Protein 6LH6 (pdb70)

Radius of gyration: 15.31 Å; Cα contacts (8 Å, |Δi|>4): 381; chains: 2; bounding box: 36×50×40 Å

InterPro domains:
  IPR000877 Proteinase inhibitor I12, Bowman-Birk [PF00228] (56-79)
  IPR000877 Proteinase inhibitor I12, Bowman-Birk [PF00228] (82-105)
  IPR000877 Proteinase inhibitor I12, Bowman-Birk [SM00269] (56-109)
  IPR000877 Proteinase inhibitor I12, Bowman-Birk [cd00023] (56-109)
  IPR035995 Bowman-Birk type proteinase inhibitor [G3DSA:2.10.69.10] (50-115)
  IPR035995 Bowman-Birk type proteinase inhibitor [SSF57247] (48-112)

Nearest PDB structures (foldseek):
  6lh6-assembly1_A  TM=1.014E+00  e=9.982E-13  Cicer arietinum
  6lh6-assembly1_B  TM=9.926E-01  e=5.473E-11  Cicer arietinum
  1pbi-assembly1_A  TM=8.859E-01  e=2.753E-07  Pisum sativum
  1mvz-assembly1_A  TM=7.754E-01  e=1.717E-06  Medicago scutellata
  1pi2-assembly1_A  TM=8.651E-01  e=2.674E-05  Glycine max

Foldseek 3Di:
DDDDDDPFQFAAAAKDWDPDPQIKIFGADWAQWHTPVAPAWDWDPPPSIIIGGPDIDSDHGHHFDPDPPTD/DDDDDDPFPFAAADKDWDPDVQIKIFGADWDLWHTPVAPAWDWDPDVSIIIGGPDIDSDHGHHPPD

Structure (mmCIF, N/CA/C/O backbone):
data_6LH6
#
_entry.id   6LH6
#
_cell.length_a   36.482
_cell.length_b   40.429
_cell.length_c   102.512
_cell.angle_alpha   90.000
_cell.angle_beta   90.000
_cell.angle_gamma   90.000
#
_symmetry.space_group_name_H-M   'P 21 2 21'
#
loop_
_entity.id
_entity.type
_entity.pdbx_description
1 polymer 'Bowman-Birk type proteinase inhibitor-like'
2 water water
#
loop_
_atom_site.group_PDB
_atom_site.id
_atom_site.type_symbol
_atom_site.label_atom_id
_atom_site.label_alt_id
_atom_site.label_comp_id
_atom_site.label_asym_id
_atom_site.label_entity_id
_atom_site.lab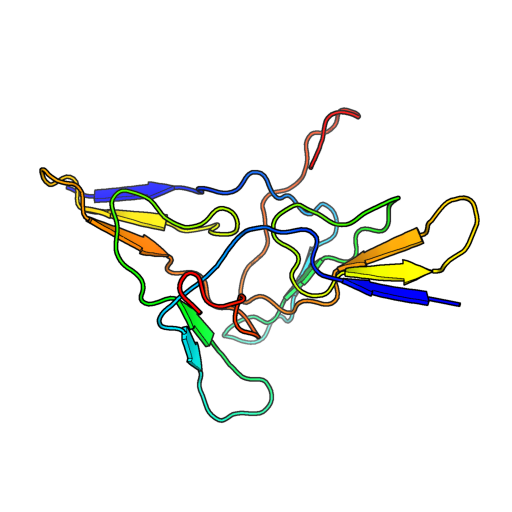el_seq_id
_atom_site.pdbx_PDB_ins_code
_atom_site.Cartn_x
_atom_site.Cartn_y
_atom_site.Cartn_z
_atom_site.occupancy
_atom_site.B_iso_or_equiv
_atom_site.auth_seq_id
_atom_site.auth_comp_id
_atom_site.auth_asym_id
_atom_site.auth_atom_id
_atom_site.pdbx_PDB_model_num
ATOM 1 N N . GLY A 1 3 ? -0.845 -3.174 13.777 1.00 23.89 1 GLY A N 1
ATOM 2 C CA . GLY A 1 3 ? 0.111 -2.503 12.908 1.00 21.41 1 GLY A CA 1
ATOM 3 C C . GLY A 1 3 ? 0.085 -0.984 12.967 1.00 20.16 1 GLY A C 1
ATOM 4 O O . GLY A 1 3 ? -0.830 -0.375 13.548 1.00 21.72 1 GLY A O 1
ATOM 5 N N . TYR A 1 4 ? 1.098 -0.340 12.390 1.00 18.10 2 TYR A N 1
ATOM 6 C CA . TYR A 1 4 ? 1.153 1.113 12.438 1.00 16.74 2 TYR A CA 1
ATOM 7 C C . TYR A 1 4 ? 1.926 1.649 11.244 1.00 15.85 2 TYR A C 1
ATOM 8 O O . TYR A 1 4 ? 2.672 0.925 10.584 1.00 16.52 2 TYR A O 1
ATOM 17 N N . LYS A 1 5 ? 1.730 2.930 10.966 1.00 14.65 3 LYS A N 1
ATOM 18 C CA . LYS A 1 5 ? 2.385 3.595 9.846 1.00 16.07 3 LYS A CA 1
ATOM 19 C C . LYS A 1 5 ? 2.899 4.933 10.336 1.00 15.35 3 LYS A C 1
ATOM 20 O O . LYS A 1 5 ? 2.226 5.600 11.124 1.00 15.00 3 LYS A O 1
ATOM 26 N N . VAL A 1 6 ? 4.094 5.317 9.884 1.00 13.42 4 VAL A N 1
ATOM 27 C CA . VAL A 1 6 ? 4.700 6.613 10.170 1.00 12.81 4 VAL A CA 1
ATOM 28 C C . VAL A 1 6 ? 4.889 7.299 8.825 1.00 12.00 4 VAL A C 1
ATOM 29 O O . VAL A 1 6 ? 5.636 6.813 7.981 1.00 13.02 4 VAL A O 1
ATOM 33 N N . LYS A 1 7 ? 4.179 8.399 8.596 1.00 12.99 5 LYS A N 1
ATOM 34 C CA . LYS A 1 7 ? 4.263 9.055 7.298 1.00 13.72 5 LYS A CA 1
ATOM 35 C C . LYS A 1 7 ? 4.048 10.544 7.482 1.00 12.02 5 LYS A C 1
ATOM 36 O O . LYS A 1 7 ? 3.486 10.990 8.474 1.00 12.96 5 LYS A O 1
ATOM 42 N N . SER A 1 8 ? 4.496 11.325 6.516 1.00 11.81 6 SER A N 1
ATOM 43 C CA . SER A 1 8 ? 4.240 12.750 6.537 1.00 10.72 6 SER A CA 1
ATOM 44 C C . SER A 1 8 ? 2.806 13.010 6.074 1.00 9.79 6 SER A C 1
ATOM 45 O O . SER A 1 8 ? 2.284 12.338 5.184 1.00 12.09 6 SER A O 1
ATOM 48 N N . THR A 1 9 ? 2.144 13.964 6.723 1.00 8.56 7 THR A N 1
ATOM 49 C CA . THR A 1 9 ? 0.866 14.498 6.272 1.00 9.05 7 THR A CA 1
ATOM 50 C C . THR A 1 9 ? 0.991 15.961 5.880 1.00 9.43 7 THR A C 1
ATOM 51 O O . THR A 1 9 ? -0.001 16.699 5.886 1.00 10.99 7 THR A O 1
ATOM 55 N N . THR A 1 10 ? 2.190 16.363 5.488 1.00 9.50 8 THR A N 1
ATOM 56 C CA . THR A 1 10 ? 2.494 17.710 5.042 1.00 9.07 8 THR A CA 1
ATOM 57 C C . THR A 1 10 ? 3.115 17.650 3.660 1.00 8.89 8 THR A C 1
ATOM 58 O O . THR A 1 10 ? 3.840 16.701 3.310 1.00 10.99 8 THR A O 1
ATOM 62 N N . THR A 1 11 ? 2.869 18.679 2.866 1.00 9.26 9 THR A N 1
ATOM 63 C CA . THR A 1 11 ? 3.660 18.876 1.654 1.00 10.40 9 THR A CA 1
ATOM 64 C C . THR A 1 11 ? 4.740 19.917 1.846 1.00 10.91 9 THR A C 1
ATOM 65 O O . THR A 1 11 ? 5.481 20.205 0.894 1.00 12.20 9 THR A O 1
ATOM 69 N N . ALA A 1 12 ? 4.892 20.453 3.048 1.00 9.58 10 ALA A N 1
ATOM 70 C CA . ALA A 1 12 ? 5.948 21.431 3.280 1.00 9.15 10 ALA A CA 1
ATOM 71 C C . ALA A 1 12 ? 7.315 20.818 3.019 1.00 10.54 10 ALA A C 1
ATOM 72 O O . ALA A 1 12 ? 7.562 19.633 3.269 1.00 11.20 10 ALA A O 1
ATOM 74 N N . CYS A 1 13 ? 8.207 21.636 2.493 1.00 10.53 11 CYS A N 1
ATOM 75 C CA . CYS A 1 13 ? 9.555 21.161 2.232 1.00 10.81 11 CYS A CA 1
ATOM 76 C C . CYS A 1 13 ? 10.520 22.268 2.596 1.00 10.00 11 CYS A C 1
ATOM 77 O O . CYS A 1 13 ? 10.152 23.437 2.671 1.00 11.69 11 CYS A O 1
ATOM 80 N N . CYS A 1 14 ? 11.777 21.883 2.793 1.00 11.79 12 CYS A N 1
ATOM 81 C CA . CYS A 1 14 ? 12.799 22.857 3.108 1.00 11.63 12 CYS A CA 1
ATOM 82 C C . CYS A 1 14 ? 14.077 22.431 2.415 1.00 10.59 12 CYS A C 1
ATOM 83 O O . CYS A 1 14 ? 14.557 21.313 2.619 1.00 12.35 12 CYS A O 1
ATOM 86 N N . ASP A 1 15 ? 14.632 23.331 1.606 1.00 10.22 13 ASP A N 1
ATOM 87 C CA . ASP A 1 15 ? 15.886 23.035 0.945 1.00 11.85 13 ASP A CA 1
ATOM 88 C C . ASP A 1 15 ? 17.041 23.292 1.876 1.00 12.96 13 ASP A C 1
ATOM 89 O O . ASP A 1 15 ? 17.989 22.503 1.919 1.00 15.86 13 ASP A O 1
ATOM 94 N N . SER A 1 16 ? 17.021 24.407 2.589 1.00 12.07 14 SER A N 1
ATOM 95 C CA . SER A 1 16 ? 18.159 24.817 3.404 1.00 13.35 14 SER A CA 1
ATOM 96 C C . SER A 1 16 ? 17.773 24.713 4.871 1.00 12.79 14 SER A C 1
ATOM 97 O O . SER A 1 16 ? 17.391 25.697 5.503 1.00 15.35 14 SER A O 1
ATOM 100 N N . CYS A 1 17 ? 17.858 23.516 5.412 1.00 10.94 15 CYS A N 1
ATOM 101 C CA . CYS A 1 17 ? 17.545 23.270 6.806 1.00 12.64 15 CYS A CA 1
ATOM 102 C C . CYS A 1 17 ? 18.868 23.256 7.542 1.00 13.80 15 CYS A C 1
ATOM 103 O O . CYS A 1 17 ? 19.800 22.553 7.121 1.00 18.12 15 CYS A O 1
ATOM 106 N N . VAL A 1 18 ? 18.968 24.046 8.615 1.00 11.05 16 VAL A N 1
ATOM 107 C CA . VAL A 1 18 ? 20.185 24.102 9.413 1.00 13.36 16 VAL A CA 1
ATOM 108 C C . VAL A 1 18 ? 19.803 23.772 10.848 1.00 11.33 16 VAL A C 1
ATOM 109 O O . VAL A 1 18 ? 18.860 24.352 11.402 1.00 12.18 16 VAL A O 1
ATOM 113 N N . CYS A 1 19 ? 20.539 22.851 11.451 1.00 11.83 17 CYS A N 1
ATOM 114 C CA . CYS A 1 19 ? 20.220 22.383 12.791 1.00 10.74 17 CYS A CA 1
ATOM 115 C C . CYS A 1 19 ? 21.457 22.482 13.658 1.00 11.66 17 CYS A C 1
ATOM 116 O O . CYS A 1 19 ? 22.586 22.399 13.176 1.00 12.40 17 CYS A O 1
ATOM 119 N N . THR A 1 20 ? 21.211 22.566 14.969 1.00 11.71 18 THR A N 1
ATOM 120 C CA . THR A 1 20 ? 22.289 22.331 15.921 1.00 12.65 18 THR A CA 1
ATOM 121 C C . THR A 1 20 ? 22.744 20.889 15.805 1.00 12.85 18 THR A C 1
ATOM 122 O O . THR A 1 20 ? 22.022 20.034 15.283 1.00 12.86 18 THR A O 1
ATOM 126 N N . LYS A 1 21 ? 23.947 20.614 16.307 1.00 13.91 19 LYS A N 1
ATOM 127 C CA . LYS A 1 21 ? 24.418 19.244 16.459 1.00 14.35 19 LYS A CA 1
ATOM 128 C C . LYS A 1 21 ? 24.089 18.687 17.842 1.00 14.54 19 LYS A C 1
ATOM 129 O O . LYS A 1 21 ? 24.198 17.476 18.051 1.00 14.84 19 LYS A O 1
ATOM 135 N N . SER A 1 22 ? 23.712 19.552 18.789 1.00 14.51 20 SER A N 1
ATOM 136 C CA . SER A 1 22 ? 23.358 19.055 20.116 1.00 14.77 20 SER A CA 1
ATOM 137 C C . SER A 1 22 ? 22.000 18.349 20.064 1.00 13.73 20 SER A C 1
ATOM 138 O O . SER A 1 22 ? 21.251 18.447 19.080 1.00 12.78 20 SER A O 1
ATOM 141 N N . ILE A 1 23 ? 21.719 17.588 21.112 1.00 14.07 21 ILE A N 1
ATOM 142 C CA . ILE A 1 23 ? 20.577 16.682 21.170 1.00 13.42 21 ILE A CA 1
ATOM 143 C C . ILE A 1 23 ? 19.692 17.107 22.339 1.00 13.26 21 ILE A C 1
ATOM 144 O O . ILE A 1 23 ? 20.203 17.284 23.452 1.00 14.15 21 ILE A O 1
ATOM 149 N N . PRO A 1 24 ? 18.387 17.235 22.147 1.00 12.28 22 PRO A N 1
ATOM 150 C CA . PRO A 1 24 ? 17.654 17.069 20.886 1.00 11.31 22 PRO A CA 1
ATOM 151 C C . PRO A 1 24 ? 17.919 18.240 19.970 1.00 12.28 22 PRO A C 1
ATOM 152 O O . PRO A 1 24 ? 18.340 19.293 20.429 1.00 12.91 22 PRO A O 1
ATOM 156 N N . PRO A 1 25 ? 17.725 18.044 18.678 1.00 13.72 23 PRO A N 1
ATOM 157 C CA . PRO A 1 25 ? 18.112 19.087 17.731 1.00 13.23 23 PRO A CA 1
ATOM 158 C C . PRO A 1 25 ? 17.152 20.258 17.712 1.00 10.85 23 PRO A C 1
ATOM 159 O O . PRO A 1 25 ? 15.943 20.144 17.993 1.00 11.52 23 PRO A O 1
ATOM 163 N N . GLN A 1 26 ? 17.713 21.406 17.357 1.00 11.74 24 GLN A N 1
ATOM 164 C CA . GLN A 1 26 ? 16.957 22.614 17.063 1.00 11.00 24 GLN A CA 1
ATOM 165 C C . GLN A 1 26 ? 17.306 23.017 15.644 1.00 10.83 24 GLN A C 1
ATOM 166 O O . GLN A 1 26 ? 18.482 23.181 15.319 1.00 11.13 24 GLN A O 1
ATOM 172 N N . CYS A 1 27 ? 16.291 23.156 14.799 1.00 9.49 25 CYS A N 1
ATOM 173 C CA . CYS A 1 27 ? 16.455 23.349 13.369 1.00 10.23 25 CYS A CA 1
ATOM 174 C C . CYS A 1 27 ? 15.622 24.520 12.912 1.00 9.11 25 CYS A C 1
ATOM 175 O O . CYS A 1 27 ? 14.594 24.855 13.512 1.00 9.51 25 CYS A O 1
ATOM 178 N N . ARG A 1 28 ? 16.042 25.112 11.802 1.00 10.74 26 ARG A N 1
ATOM 179 C CA . ARG A 1 28 ? 15.233 26.123 11.147 1.00 9.89 26 ARG A CA 1
ATOM 180 C C . ARG A 1 28 ? 15.39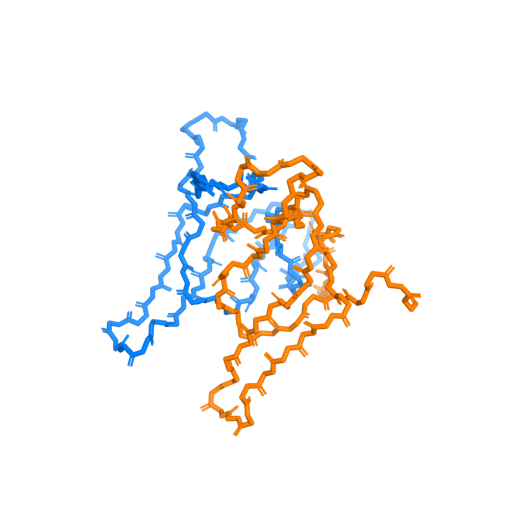5 25.965 9.653 1.00 10.65 26 ARG A C 1
ATOM 181 O O . ARG A 1 28 ? 16.394 25.434 9.170 1.00 11.55 26 ARG A O 1
ATOM 189 N N . CYS A 1 29 ? 14.416 26.448 8.926 1.00 10.54 27 CYS A N 1
ATOM 190 C CA . CYS A 1 29 ? 14.465 26.471 7.483 1.00 10.73 27 CYS A CA 1
ATOM 191 C C . CYS A 1 29 ? 14.857 27.868 7.043 1.00 11.66 27 CYS A C 1
ATOM 192 O O . CYS A 1 29 ? 14.134 28.833 7.324 1.00 13.96 27 CYS A O 1
ATOM 195 N N . ASN A 1 30 ? 15.947 27.972 6.298 1.00 12.44 28 ASN A N 1
ATOM 196 C CA . ASN A 1 30 ? 16.479 29.259 5.874 1.00 13.74 28 ASN A CA 1
ATOM 197 C C . ASN A 1 30 ? 16.107 29.608 4.441 1.00 15.06 28 ASN A C 1
ATOM 198 O O . ASN A 1 30 ? 16.635 30.589 3.907 1.00 18.14 28 ASN A O 1
ATOM 203 N N . ASP A 1 31 ? 15.199 28.858 3.828 1.00 13.33 29 ASP A N 1
ATOM 204 C CA . ASP A 1 31 ? 14.759 29.159 2.464 1.00 14.58 29 ASP A CA 1
ATOM 205 C C . ASP A 1 31 ? 14.192 30.569 2.390 1.00 14.92 29 ASP A C 1
ATOM 206 O O . ASP A 1 31 ? 13.463 31.009 3.283 1.00 16.12 29 ASP A O 1
ATOM 211 N N . MET A 1 32 ? 14.492 31.270 1.315 1.00 16.51 30 MET A N 1
ATOM 212 C CA . MET A 1 32 ? 13.932 32.593 1.079 1.00 19.73 30 MET A CA 1
ATOM 213 C C . MET A 1 32 ? 13.180 32.542 -0.233 1.00 21.11 30 MET A C 1
ATOM 214 O O . MET A 1 32 ? 13.679 31.989 -1.215 1.00 22.65 30 MET A O 1
ATOM 219 N N . GLY A 1 33 ? 11.974 33.083 -0.246 1.00 20.44 31 GLY A N 1
ATOM 220 C CA . GLY A 1 33 ? 11.165 33.023 -1.433 1.00 20.63 31 GLY A CA 1
ATOM 221 C C . GLY A 1 33 ? 10.062 34.046 -1.347 1.00 18.13 31 GLY A C 1
ATOM 222 O O . GLY A 1 33 ? 10.052 34.898 -0.454 1.00 19.72 31 GLY A O 1
ATOM 223 N N . GLU A 1 34 ? 9.115 33.918 -2.265 1.00 19.22 32 GLU A N 1
ATOM 224 C CA . GLU A 1 34 ? 8.013 34.868 -2.307 1.00 20.60 32 GLU A CA 1
ATOM 225 C C . GLU A 1 34 ? 6.948 34.559 -1.269 1.00 18.72 32 GLU A C 1
ATOM 226 O O . GLU A 1 34 ? 6.022 35.355 -1.106 1.00 20.38 32 GLU A O 1
ATOM 232 N N . THR A 1 35 ? 7.034 33.411 -0.613 1.00 16.54 33 THR A N 1
ATOM 233 C CA . THR A 1 35 ? 6.222 33.072 0.552 1.00 16.12 33 THR A CA 1
ATOM 234 C C . THR A 1 35 ? 7.034 32.068 1.369 1.00 16.02 33 THR A C 1
ATOM 235 O O . THR A 1 35 ? 8.234 31.895 1.137 1.00 17.23 33 THR A O 1
ATOM 239 N N . CYS A 1 36 ? 6.411 31.461 2.366 1.00 13.18 34 CYS A N 1
ATOM 240 C CA . CYS A 1 36 ? 7.036 30.396 3.137 1.00 12.30 34 CYS A CA 1
ATOM 241 C C . CYS A 1 36 ? 6.281 29.111 2.883 1.00 11.99 34 CYS A C 1
ATOM 242 O O . CYS A 1 36 ? 5.177 29.104 2.331 1.00 13.19 34 CYS A O 1
ATOM 245 N N . HIS A 1 37 ? 6.882 28.004 3.334 1.00 11.35 35 HIS A N 1
ATOM 246 C CA . HIS A 1 37 ? 6.276 26.705 3.127 1.00 9.96 35 HIS A CA 1
ATOM 247 C C . HIS A 1 37 ? 4.974 26.568 3.907 1.00 9.18 35 HIS A C 1
ATOM 248 O O . HIS A 1 37 ? 4.656 27.341 4.819 1.00 9.31 35 HIS A O 1
ATOM 255 N N . SER A 1 38 ? 4.228 25.523 3.541 1.00 10.13 36 SER A N 1
ATOM 256 C CA . SER A 1 38 ? 2.874 25.336 4.050 1.00 10.35 36 SER A CA 1
ATOM 257 C C . SER A 1 38 ? 2.817 24.802 5.478 1.00 9.81 36 SER A C 1
ATOM 258 O O . SER A 1 38 ? 1.713 24.489 5.955 1.00 11.19 36 SER A O 1
ATOM 261 N N . ALA A 1 39 ? 3.942 24.713 6.181 1.00 8.49 37 ALA A N 1
ATOM 262 C CA . ALA A 1 39 ? 3.951 24.350 7.590 1.00 7.42 37 ALA A CA 1
ATOM 263 C C . ALA A 1 39 ? 4.401 25.516 8.463 1.00 8.46 37 ALA A C 1
ATOM 264 O O . ALA A 1 39 ? 4.572 25.340 9.661 1.00 9.28 37 ALA A O 1
ATOM 266 N N . CYS A 1 40 ? 4.602 26.711 7.883 1.00 7.86 38 CYS A N 1
ATOM 267 C CA . CYS A 1 40 ? 5.221 27.808 8.619 1.00 8.07 38 CYS A CA 1
ATOM 268 C C . CYS A 1 40 ? 4.214 28.613 9.429 1.00 8.59 38 CYS A C 1
ATOM 269 O O . CYS A 1 40 ? 3.311 29.248 8.872 1.00 10.28 38 CYS A O 1
ATOM 272 N N . LYS A 1 41 ? 4.450 28.660 10.736 1.00 8.41 39 LYS A N 1
ATOM 273 C CA . LYS A 1 41 ? 3.609 29.447 11.614 1.00 9.08 39 LYS A CA 1
ATOM 274 C C . LYS A 1 41 ? 4.030 30.904 11.619 1.00 10.87 39 LYS A C 1
ATOM 275 O O . LYS A 1 41 ? 3.175 31.795 11.615 1.00 13.93 39 LYS A O 1
ATOM 281 N N . GLN A 1 42 ? 5.327 31.177 11.580 1.00 10.66 40 GLN A N 1
ATOM 282 C CA . GLN A 1 42 ? 5.824 32.551 11.650 1.00 12.75 40 GLN A CA 1
ATOM 283 C C . GLN A 1 42 ? 6.652 32.824 10.399 1.00 11.66 40 GLN A C 1
ATOM 284 O O . GLN A 1 42 ? 7.876 32.616 10.411 1.00 13.56 40 GLN A O 1
ATOM 290 N N . CYS A 1 43 ? 5.989 33.246 9.338 1.00 10.97 41 CYS A N 1
ATOM 291 C CA . CYS A 1 43 ? 6.637 33.616 8.073 1.00 11.58 41 CYS A CA 1
ATOM 292 C C . CYS A 1 43 ? 6.878 35.110 8.087 1.00 14.07 41 CYS A C 1
ATOM 293 O O . CYS A 1 43 ? 5.921 35.881 8.177 1.00 16.00 41 CYS A O 1
ATOM 296 N N . ILE A 1 44 ? 8.135 35.531 8.013 1.00 13.93 42 ILE A N 1
ATOM 297 C CA . ILE A 1 44 ? 8.437 36.960 7.978 1.00 14.52 42 ILE A CA 1
ATOM 298 C C . ILE A 1 44 ? 8.761 37.373 6.557 1.00 15.59 42 ILE A C 1
ATOM 299 O O . ILE A 1 44 ? 9.613 36.761 5.902 1.00 16.21 42 ILE A O 1
ATOM 304 N N . CYS A 1 45 ? 8.065 38.391 6.067 1.00 16.47 43 CYS A N 1
ATOM 305 C CA . CYS A 1 45 ? 8.255 38.861 4.706 1.00 17.49 43 CYS A CA 1
ATOM 306 C C . CYS A 1 45 ? 8.617 40.332 4.724 1.00 19.16 43 CYS A C 1
ATOM 307 O O . CYS A 1 45 ? 7.934 41.141 5.365 1.00 19.71 43 CYS A O 1
ATOM 310 N N . ALA A 1 46 ? 9.644 40.697 3.962 1.00 19.96 44 ALA A N 1
ATOM 311 C CA . ALA A 1 46 ? 9.874 42.102 3.676 1.00 22.57 44 ALA A CA 1
ATOM 312 C C . ALA A 1 46 ? 8.781 42.572 2.733 1.00 24.37 44 ALA A C 1
ATOM 313 O O . ALA A 1 46 ? 8.349 41.839 1.840 1.00 26.30 44 ALA A O 1
ATOM 315 N N . LEU A 1 47 ? 8.323 43.809 2.914 1.00 24.84 45 LEU A N 1
ATOM 316 C CA . LEU A 1 47 ? 7.315 44.320 2.003 1.00 28.17 45 LEU A CA 1
ATOM 317 C C . LEU A 1 47 ? 7.929 44.881 0.716 1.00 32.38 45 LEU A C 1
ATOM 318 O O . LEU A 1 47 ? 7.348 45.767 0.094 1.00 34.12 45 LEU A O 1
ATOM 323 N N . SER A 1 48 ? 9.095 44.367 0.312 1.00 32.17 46 SER A N 1
ATOM 324 C CA . SER A 1 48 ? 9.709 44.690 -0.971 1.00 36.85 46 SER A CA 1
ATOM 325 C C . SER A 1 48 ? 8.823 44.188 -2.106 1.00 38.57 46 SER A C 1
ATOM 326 O O . SER A 1 48 ? 8.043 43.248 -1.934 1.00 35.02 46 SER A O 1
ATOM 329 N N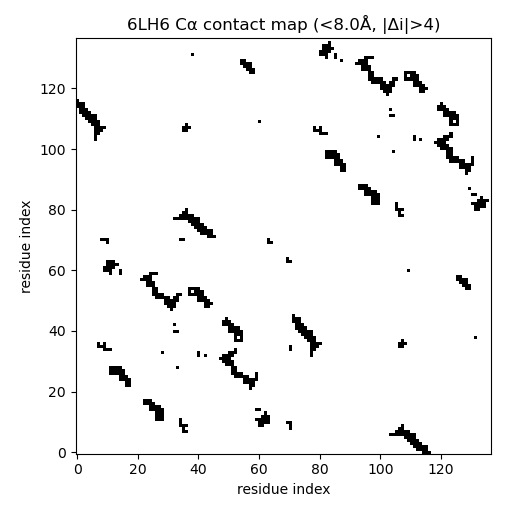 . TYR A 1 49 ? 8.936 44.823 -3.292 1.00 46.00 47 TYR A N 1
ATOM 330 C CA . TYR A 1 49 ? 8.070 44.391 -4.391 1.00 52.58 47 TYR A CA 1
ATOM 331 C C . TYR A 1 49 ? 8.190 42.906 -4.661 1.00 54.46 47 TYR A C 1
ATOM 332 O O . TYR A 1 49 ? 7.192 42.188 -4.475 1.00 60.09 47 TYR A O 1
ATOM 341 N N . PRO A 1 50 ? 9.324 42.376 -5.116 1.00 48.51 48 PRO A N 1
ATOM 342 C CA . PRO A 1 50 ? 9.492 40.962 -4.986 1.00 42.42 48 PRO A CA 1
ATOM 343 C C . PRO A 1 50 ? 9.521 40.676 -3.501 1.00 34.20 48 PRO A C 1
ATOM 344 O O . PRO A 1 50 ? 10.474 41.082 -2.819 1.00 28.54 48 PRO A O 1
ATOM 348 N N . PRO A 1 51 ? 8.442 40.127 -2.944 1.00 36.05 49 PRO A N 1
ATOM 349 C CA . PRO A 1 51 ? 8.445 39.847 -1.507 1.00 32.97 49 PRO A CA 1
ATOM 350 C C . PRO A 1 51 ? 9.569 38.873 -1.233 1.00 28.04 49 PRO A C 1
ATOM 351 O O . PRO A 1 51 ? 9.797 37.939 -2.006 1.00 26.42 49 PRO A O 1
ATOM 355 N N . ILE A 1 52 ? 10.317 39.123 -0.171 1.00 21.85 50 ILE A N 1
ATOM 356 C CA . ILE A 1 52 ? 11.322 38.166 0.280 1.00 21.61 50 ILE A CA 1
ATOM 357 C C . ILE A 1 52 ? 10.872 37.661 1.634 1.00 21.22 50 ILE A C 1
ATOM 358 O O . ILE A 1 52 ? 10.741 38.445 2.576 1.00 18.91 50 ILE A O 1
ATOM 363 N N . CYS A 1 53 ? 10.648 36.356 1.745 1.00 16.67 51 CYS A N 1
ATOM 364 C CA . CYS A 1 53 ? 10.066 35.780 2.953 1.00 15.49 51 CYS A CA 1
ATOM 365 C C . CYS A 1 53 ? 10.924 34.632 3.464 1.00 14.95 51 CYS A C 1
ATOM 366 O O . CYS A 1 53 ? 11.559 33.929 2.677 1.00 15.76 51 CYS A O 1
ATOM 369 N N . ARG A 1 54 ? 10.936 34.434 4.777 1.00 13.74 52 ARG A N 1
ATOM 370 C CA . ARG A 1 54 ? 11.665 33.324 5.379 1.00 14.87 52 ARG A CA 1
ATOM 371 C C . ARG A 1 54 ? 10.856 32.843 6.573 1.00 13.27 52 ARG A C 1
ATOM 372 O O . ARG A 1 54 ? 10.182 33.640 7.242 1.00 13.09 52 ARG A O 1
ATOM 380 N N . CYS A 1 55 ? 10.906 31.546 6.851 1.00 10.98 53 CYS A N 1
ATOM 381 C CA . CYS A 1 55 ? 10.194 30.984 7.990 1.00 10.21 53 CYS A CA 1
ATOM 382 C C . CYS A 1 55 ? 11.071 31.079 9.225 1.00 10.77 53 CYS A C 1
ATOM 383 O O . CYS A 1 55 ? 12.191 30.554 9.240 1.00 12.43 53 CYS A O 1
ATOM 386 N N . MET A 1 56 ? 10.552 31.697 10.268 1.00 10.72 54 MET A N 1
ATOM 387 C CA . MET A 1 56 ? 11.297 31.874 11.503 1.00 12.25 54 MET A CA 1
ATOM 388 C C . MET A 1 56 ? 11.115 30.731 12.482 1.00 10.96 54 MET A C 1
ATOM 389 O O . MET A 1 56 ? 11.762 30.751 13.539 1.00 15.29 54 MET A O 1
ATOM 394 N N . ASP A 1 57 ? 10.271 29.751 12.171 1.00 9.89 55 ASP A N 1
ATOM 395 C CA . ASP A 1 57 ? 9.957 28.715 13.150 1.00 10.29 55 ASP A CA 1
ATOM 396 C C . ASP A 1 57 ? 11.195 27.910 13.512 1.00 9.99 55 ASP A C 1
ATOM 397 O O . ASP A 1 57 ? 12.025 27.588 12.657 1.00 11.72 55 ASP A O 1
ATOM 402 N N . ASN A 1 58 ? 11.287 27.493 14.771 1.00 9.36 56 ASN A N 1
ATOM 403 C CA . ASN A 1 58 ? 12.244 26.466 15.184 1.00 9.82 56 ASN A CA 1
ATOM 404 C C . ASN A 1 58 ? 11.513 25.135 15.268 1.00 9.45 56 ASN A C 1
ATOM 405 O O . ASN A 1 58 ? 10.421 25.049 15.874 1.00 9.86 56 ASN A O 1
ATOM 410 N N . THR A 1 59 ? 12.121 24.097 14.725 1.00 8.74 57 THR A N 1
ATOM 411 C CA . THR A 1 59 ? 11.541 22.762 14.714 1.00 8.84 57 THR A CA 1
ATOM 412 C C . THR A 1 59 ? 12.561 21.778 15.272 1.00 11.32 57 THR A C 1
ATOM 413 O O . THR A 1 59 ? 13.766 22.052 15.261 1.00 13.00 57 THR A O 1
ATOM 417 N N . GLY A 1 60 ? 12.105 20.609 15.719 1.00 8.54 58 GLY A N 1
ATOM 418 C CA . GLY A 1 60 ? 13.049 19.607 16.219 1.00 9.37 58 GLY A CA 1
ATOM 419 C C . GLY A 1 60 ? 13.417 18.584 15.173 1.00 12.29 58 GLY A C 1
ATOM 420 O O . GLY A 1 60 ? 13.818 17.472 15.501 1.00 14.48 58 GLY A O 1
ATOM 421 N N . PHE A 1 61 ? 13.305 18.956 13.905 1.00 8.91 59 PHE A N 1
ATOM 422 C CA . PHE A 1 61 ? 13.448 18.067 12.762 1.00 9.11 59 PHE A CA 1
ATOM 423 C C . PHE A 1 61 ? 13.546 18.972 11.540 1.00 9.46 59 PHE A C 1
ATOM 424 O O . PHE A 1 61 ? 13.258 20.172 11.613 1.00 10.12 59 PHE A O 1
ATOM 432 N N . CYS A 1 62 ? 13.867 18.369 10.396 1.00 10.34 60 CYS A N 1
ATOM 433 C CA . CYS A 1 62 ? 13.850 19.069 9.113 1.00 10.50 60 CYS A CA 1
ATOM 434 C C . CYS A 1 62 ? 12.737 18.507 8.246 1.00 9.67 60 CYS A C 1
ATOM 435 O O . CYS A 1 62 ? 12.537 17.286 8.196 1.00 10.68 60 CYS A O 1
ATOM 438 N N . TYR A 1 63 ? 12.014 19.404 7.576 1.00 7.86 61 TYR A N 1
ATOM 439 C CA A TYR A 1 63 ? 11.134 18.962 6.506 0.40 8.60 61 TYR A CA 1
ATOM 440 C CA B TYR A 1 63 ? 11.136 18.956 6.505 0.60 8.39 61 TYR A CA 1
ATOM 441 C C . TYR A 1 63 ? 11.974 18.349 5.390 1.00 11.46 61 TYR A C 1
ATOM 442 O O . TYR A 1 63 ? 13.178 18.601 5.271 1.00 12.84 61 TYR A O 1
ATOM 459 N N . ASP A 1 64 ? 11.330 17.542 4.572 1.00 11.09 62 ASP A N 1
ATOM 460 C CA . ASP A 1 64 ? 12.045 16.944 3.451 1.00 14.84 62 ASP A CA 1
ATOM 461 C C . ASP A 1 64 ? 12.494 18.012 2.458 1.00 13.40 62 ASP A C 1
ATOM 462 O O . ASP A 1 64 ? 11.916 19.092 2.361 1.00 12.78 62 ASP A O 1
ATOM 467 N N . SER A 1 65 ? 13.554 17.700 1.711 1.00 15.69 63 SER A N 1
ATOM 468 C CA . SER A 1 65 ? 13.993 18.609 0.663 1.00 15.19 63 SER A CA 1
ATOM 469 C C . SER A 1 65 ? 12.898 18.796 -0.383 1.00 16.01 63 SER A C 1
ATOM 470 O O . SER A 1 65 ? 12.099 17.897 -0.649 1.00 18.49 63 SER A O 1
ATOM 473 N N . CYS A 1 66 ? 12.891 19.970 -0.997 1.00 15.82 64 CYS A N 1
ATOM 474 C CA . CYS A 1 66 ? 11.945 20.254 -2.063 1.00 15.50 64 CYS A CA 1
ATOM 475 C C . CYS A 1 66 ? 12.307 19.536 -3.363 1.00 19.42 64 CYS A C 1
ATOM 476 O O . CYS A 1 66 ? 13.431 19.063 -3.584 1.00 17.96 64 CYS A O 1
ATOM 479 N N . SER A 1 67 ? 11.322 19.495 -4.256 1.00 17.53 65 SER A N 1
ATOM 480 C CA . SER A 1 67 ? 11.555 19.002 -5.603 1.00 16.84 65 SER A CA 1
ATOM 481 C C . SER A 1 67 ? 12.682 19.806 -6.240 1.00 17.68 65 SER A C 1
ATOM 482 O O . SER A 1 67 ? 12.903 20.972 -5.893 1.00 16.84 65 SER A O 1
ATOM 485 N N . LYS A 1 68 ? 13.419 19.164 -7.144 1.00 14.69 66 LYS A N 1
ATOM 486 C CA . LYS A 1 68 ? 14.406 19.875 -7.953 1.00 15.53 66 LYS A CA 1
ATOM 487 C C . LYS A 1 68 ? 13.756 20.687 -9.057 1.00 19.25 66 LYS A C 1
ATOM 488 O O . LYS A 1 68 ? 14.431 21.463 -9.722 1.00 22.77 66 LYS A O 1
ATOM 494 N N . SER A 1 69 ? 12.458 20.541 -9.271 1.00 16.87 67 SER A N 1
ATOM 495 C CA . SER A 1 69 ? 11.774 21.380 -10.248 1.00 17.34 67 SER A CA 1
ATOM 496 C C . SER A 1 69 ? 11.244 22.661 -9.586 1.00 16.94 67 SER A C 1
ATOM 497 O O . SER A 1 69 ? 11.307 22.831 -8.369 1.00 17.48 67 SER A O 1
ATOM 500 N N . LYS A 1 70 ? 10.702 23.567 -10.423 1.00 20.13 68 LYS A N 1
ATOM 501 C CA . LYS A 1 70 ? 10.035 24.775 -9.923 1.00 21.59 68 LYS A CA 1
ATOM 502 C C . LYS A 1 70 ? 8.771 24.473 -9.127 1.00 19.03 68 LYS A C 1
ATOM 503 O O . LYS A 1 70 ? 8.300 25.326 -8.351 1.00 18.47 68 LYS A O 1
ATOM 509 N N . ASP A 1 71 ? 8.235 23.269 -9.252 1.00 16.81 69 ASP A N 1
ATOM 510 C CA . ASP A 1 71 ? 6.988 22.908 -8.571 1.00 16.23 69 ASP A CA 1
ATOM 511 C C . ASP A 1 71 ? 7.362 22.354 -7.217 1.00 17.22 69 ASP A C 1
ATOM 512 O O . ASP A 1 71 ? 7.569 21.154 -7.040 1.00 18.95 69 ASP A O 1
ATOM 517 N N . GLN A 1 72 ? 7.434 23.242 -6.228 1.00 15.53 70 GLN A N 1
ATOM 518 C CA . GLN A 1 72 ? 7.848 22.841 -4.896 1.00 19.53 70 GLN A CA 1
ATOM 519 C C . GLN A 1 72 ? 7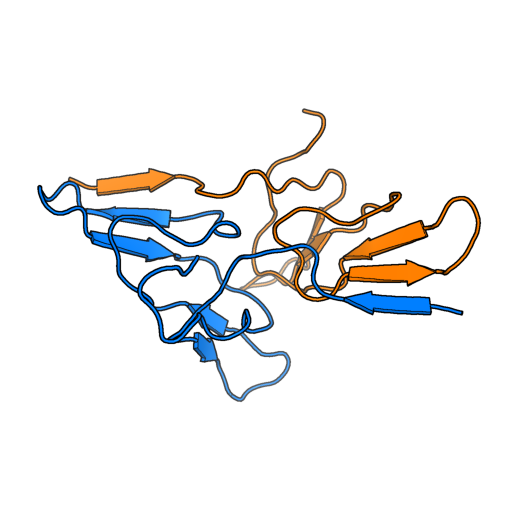.148 23.696 -3.856 1.00 20.09 70 GLN A C 1
ATOM 520 O O . GLN A 1 72 ? 6.782 24.847 -4.118 1.00 23.35 70 GLN A O 1
ATOM 526 N N . ASP A 1 73 ? 6.968 23.118 -2.673 1.00 17.01 71 ASP A N 1
ATOM 527 C CA . ASP A 1 73 ? 6.325 23.814 -1.562 1.00 24.38 71 ASP A CA 1
ATOM 528 C C . ASP A 1 73 ? 7.407 24.620 -0.826 1.00 31.58 71 ASP A C 1
ATOM 529 O O . ASP A 1 73 ? 7.655 24.434 0.365 1.00 33.59 71 ASP A O 1
ATOM 534 N N . GLY B 1 3 ? 9.249 48.042 5.390 1.00 29.15 1 GLY B N 1
ATOM 535 C CA . GLY B 1 3 ? 8.135 47.406 6.076 1.00 27.78 1 GLY B CA 1
ATOM 536 C C . GLY B 1 3 ? 8.194 45.885 6.023 1.00 25.59 1 GLY B C 1
ATOM 537 O O . GLY B 1 3 ? 8.892 45.295 5.200 1.00 25.17 1 GLY B O 1
ATOM 538 N N . TYR B 1 4 ? 7.463 45.225 6.916 1.00 24.27 2 TYR B N 1
ATOM 539 C CA . TYR B 1 4 ? 7.520 43.773 6.958 1.00 22.31 2 TYR B CA 1
ATOM 540 C C . TYR B 1 4 ? 6.235 43.250 7.571 1.00 21.37 2 TYR B C 1
ATOM 541 O O . TYR B 1 4 ? 5.474 43.993 8.189 1.00 22.11 2 TYR B O 1
ATOM 550 N N . LYS B 1 5 ? 5.986 41.965 7.366 1.00 19.85 3 LYS B N 1
ATOM 551 C CA . LYS B 1 5 ? 4.824 41.321 7.955 1.00 18.91 3 LYS B CA 1
ATOM 552 C C . LYS B 1 5 ? 5.261 39.985 8.508 1.00 17.24 3 LYS B C 1
ATOM 553 O O . LYS B 1 5 ? 6.197 39.361 7.999 1.00 16.73 3 LYS B O 1
ATOM 559 N N . VAL B 1 6 ? 4.60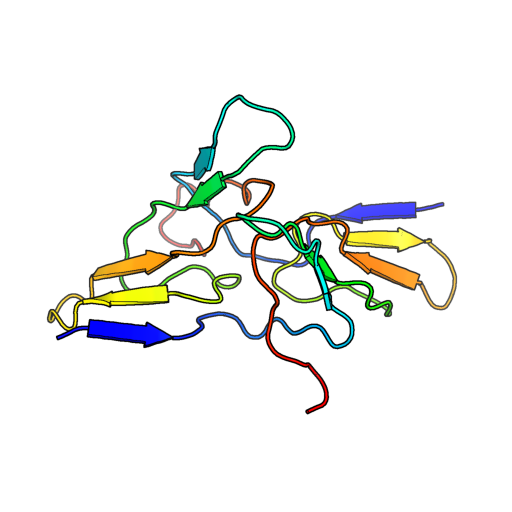1 39.571 9.579 1.00 16.51 4 VAL B N 1
ATOM 560 C CA . VAL B 1 6 ? 4.788 38.255 10.178 1.00 18.23 4 VAL B CA 1
ATOM 561 C C . VAL B 1 6 ? 3.430 37.573 10.210 1.00 15.16 4 VAL B C 1
ATOM 562 O O . VAL B 1 6 ? 2.502 38.067 10.859 1.00 16.27 4 VAL B O 1
ATOM 566 N N . LYS B 1 7 ? 3.296 36.466 9.489 1.00 15.14 5 LYS B N 1
ATOM 567 C CA . LYS B 1 7 ? 1.996 35.851 9.298 1.00 18.90 5 LYS B CA 1
ATOM 568 C C . LYS B 1 7 ? 2.186 34.351 9.144 1.00 16.05 5 LYS B C 1
ATOM 569 O O . LYS B 1 7 ? 3.258 33.874 8.773 1.00 14.92 5 LYS B O 1
ATOM 575 N N . SER B 1 8 ? 1.151 33.594 9.448 1.00 14.30 6 SER B N 1
ATOM 576 C CA . SER B 1 8 ? 1.193 32.167 9.199 1.00 12.55 6 SER B CA 1
ATOM 577 C C . SER B 1 8 ? 0.942 31.891 7.725 1.00 13.36 6 SER B C 1
ATOM 578 O O . SER B 1 8 ? 0.107 32.526 7.090 1.00 16.67 6 SER B O 1
ATOM 581 N N . THR B 1 9 ? 1.706 30.952 7.167 1.00 11.53 7 THR B N 1
ATOM 582 C CA . THR B 1 9 ? 1.444 30.417 5.843 1.00 12.06 7 THR B CA 1
ATOM 583 C C . THR B 1 9 ? 1.036 28.953 5.912 1.00 12.06 7 THR B C 1
ATOM 584 O O . THR B 1 9 ? 1.225 28.203 4.953 1.00 13.16 7 THR B O 1
ATOM 588 N N . THR B 1 10 ? 0.493 28.544 7.047 1.00 11.21 8 THR B N 1
ATOM 589 C CA . THR B 1 10 ? -0.011 27.192 7.244 1.00 10.87 8 THR B CA 1
ATOM 590 C C . THR B 1 10 ? -1.453 27.273 7.712 1.00 11.80 8 THR B C 1
ATOM 591 O O . THR B 1 10 ? -1.847 28.219 8.388 1.00 13.95 8 THR B O 1
ATOM 595 N N . THR B 1 11 ? -2.215 26.237 7.414 1.00 9.59 9 THR B N 1
ATOM 596 C CA . THR B 1 11 ? -3.509 26.068 8.082 1.00 11.86 9 THR B CA 1
ATOM 597 C C . THR B 1 11 ? -3.456 25.008 9.162 1.00 10.48 9 THR B C 1
ATOM 598 O O . THR B 1 11 ? -4.500 24.716 9.769 1.00 11.30 9 THR B O 1
ATOM 602 N N . ALA B 1 12 ? -2.290 24.421 9.416 1.00 8.70 10 ALA B N 1
ATOM 603 C CA . ALA B 1 12 ? -2.201 23.420 10.477 1.00 9.71 10 ALA B CA 1
ATOM 604 C C . ALA B 1 12 ? -2.660 24.019 11.796 1.00 10.54 10 ALA B C 1
ATOM 605 O O . ALA B 1 12 ? -2.469 25.199 12.077 1.00 10.45 10 ALA B O 1
ATOM 607 N N . CYS B 1 13 ? -3.260 23.168 12.621 1.00 8.07 11 CYS B N 1
ATOM 608 C CA . CYS B 1 13 ? -3.789 23.631 13.894 1.00 8.06 11 CYS B CA 1
ATOM 609 C C . CYS B 1 13 ? -3.635 22.498 14.878 1.00 7.94 11 CYS B C 1
ATOM 610 O O . CYS B 1 13 ? -3.509 21.337 14.490 1.00 9.38 11 CYS B O 1
ATOM 613 N N . CYS B 1 14 ? -3.628 22.846 16.162 1.00 8.70 12 CYS B N 1
ATOM 614 C CA . CYS B 1 14 ? -3.517 21.861 17.216 1.00 9.01 12 CYS B CA 1
ATOM 615 C C . CYS B 1 14 ? -4.370 22.320 18.380 1.00 8.72 12 CYS B C 1
ATOM 616 O O . CYS B 1 14 ? -4.228 23.461 18.838 1.00 9.74 12 CYS B O 1
ATOM 619 N N . ASP B 1 15 ? -5.235 21.425 18.866 1.00 8.12 13 ASP B N 1
ATOM 620 C CA . ASP B 1 15 ? -6.047 21.816 20.010 1.00 9.10 13 ASP B CA 1
ATOM 621 C C . ASP B 1 15 ? -5.341 21.590 21.332 1.00 10.16 13 ASP B C 1
ATOM 622 O O . ASP B 1 15 ? -5.598 22.336 22.280 1.00 14.58 13 ASP B O 1
ATOM 627 N N . SER B 1 16 ? -4.512 20.563 21.444 1.00 8.29 14 SER B N 1
ATOM 628 C CA . SER B 1 16 ? -3.806 20.253 22.696 1.00 8.81 14 SER B CA 1
ATOM 629 C C . SER B 1 16 ? -2.310 20.264 22.468 1.00 9.72 14 SER B C 1
ATOM 630 O O . SER B 1 16 ? -1.713 19.242 22.135 1.00 12.82 14 SER B O 1
ATOM 633 N N . CYS B 1 17 ? -1.705 21.414 22.641 1.00 9.41 15 CYS B N 1
ATOM 634 C CA . CYS B 1 17 ? -0.281 21.594 22.459 1.00 8.72 15 CYS B CA 1
ATOM 635 C C . CYS B 1 17 ? 0.338 21.660 23.834 1.00 9.55 15 CYS B C 1
ATOM 636 O O . CYS B 1 17 ? -0.132 22.420 24.677 1.00 12.98 15 CYS B O 1
ATOM 639 N N . VAL B 1 18 ? 1.309 20.810 24.094 1.00 8.45 16 VAL B N 1
ATOM 640 C CA . VAL B 1 18 ? 1.962 20.803 25.403 1.00 9.43 16 VAL B CA 1
ATOM 641 C C . VAL B 1 18 ? 3.414 21.166 25.175 1.00 8.27 16 VAL B C 1
ATOM 642 O O . VAL B 1 18 ? 4.062 20.631 24.262 1.00 9.11 16 VAL B O 1
ATOM 646 N N . CYS B 1 19 ? 3.926 22.071 26.016 1.00 8.69 17 CYS B N 1
ATOM 647 C CA . CYS B 1 19 ? 5.285 22.571 25.826 1.00 10.51 17 CYS B CA 1
ATOM 648 C C . CYS B 1 19 ? 6.046 22.485 27.129 1.00 10.39 17 CYS B C 1
ATOM 649 O O . CYS B 1 19 ? 5.508 22.765 28.203 1.00 10.04 17 CYS B O 1
ATOM 652 N N . THR B 1 20 ? 7.321 22.157 27.031 1.00 9.69 18 THR B N 1
ATOM 653 C CA . THR B 1 20 ? 8.161 22.325 28.207 1.00 10.57 18 THR B CA 1
ATOM 654 C C . THR B 1 20 ? 8.320 23.802 28.518 1.00 11.14 18 THR B C 1
ATOM 655 O O . THR B 1 20 ? 8.357 24.649 27.613 1.00 11.26 18 THR B O 1
ATOM 659 N N . LYS B 1 21 ? 8.426 24.098 29.810 1.00 11.82 19 LYS B N 1
ATOM 660 C CA . LYS B 1 21 ? 8.630 25.458 30.299 1.00 13.72 19 LYS B CA 1
ATOM 661 C C . LYS B 1 21 ? 10.132 25.652 30.326 1.00 13.03 19 LYS B C 1
ATOM 662 O O . LYS B 1 21 ? 10.795 25.409 31.339 1.00 14.30 19 LYS B O 1
ATOM 668 N N . SER B 1 22 ? 10.660 26.042 29.170 1.00 12.55 20 SER B N 1
ATOM 669 C CA . SER B 1 22 ? 12.098 26.064 28.949 1.00 13.01 20 SER B CA 1
ATOM 670 C C . SER B 1 22 ? 12.426 27.094 27.891 1.00 13.46 20 SER B C 1
ATOM 671 O O . SER B 1 22 ? 11.568 27.518 27.111 1.00 15.59 20 SER B O 1
ATOM 674 N N . ILE B 1 23 ? 13.688 27.491 27.879 1.00 14.56 21 ILE B N 1
ATOM 675 C CA . ILE B 1 23 ? 14.223 28.445 26.914 1.00 17.63 21 ILE B CA 1
ATOM 676 C C . ILE B 1 23 ? 15.268 27.724 26.071 1.00 16.88 21 ILE B C 1
ATOM 677 O O . ILE B 1 23 ? 16.384 27.490 26.526 1.00 18.00 21 ILE B O 1
ATOM 682 N N . PRO B 1 24 ? 14.940 27.345 24.822 1.00 16.22 22 PRO B N 1
ATOM 683 C CA . PRO B 1 24 ? 13.632 27.462 24.170 1.00 19.04 22 PRO B CA 1
ATOM 684 C C . PRO B 1 24 ? 12.676 26.333 24.552 1.00 18.12 22 PRO B C 1
ATOM 685 O O . PRO B 1 24 ? 13.112 25.349 25.151 1.00 15.67 22 PRO B O 1
ATOM 689 N N . PRO B 1 25 ? 11.397 26.491 24.231 1.00 17.28 23 PRO B N 1
ATOM 690 C CA . PRO B 1 25 ? 10.410 25.457 24.558 1.00 13.39 23 PRO B CA 1
ATOM 691 C C . PRO B 1 25 ? 10.472 24.313 23.577 1.00 9.99 23 PRO B C 1
ATOM 692 O O . PRO B 1 25 ? 10.799 24.492 22.398 1.00 13.09 23 PRO B O 1
ATOM 696 N N . GLN B 1 26 ? 10.178 23.120 24.075 1.00 9.77 24 GLN B N 1
ATOM 697 C CA . GLN B 1 26 ? 9.961 21.937 23.237 1.00 8.99 24 GLN B CA 1
ATOM 698 C C . GLN B 1 26 ? 8.475 21.606 23.334 1.00 8.18 24 GLN B C 1
ATOM 699 O O . GLN B 1 26 ? 7.946 21.379 24.441 1.00 9.47 24 GLN B O 1
ATOM 705 N N . CYS B 1 27 ? 7.796 21.603 22.192 1.00 8.85 25 CYS B N 1
ATOM 706 C CA . CYS B 1 27 ? 6.346 21.467 22.150 1.00 7.54 25 CYS B CA 1
ATOM 707 C C . CYS B 1 27 ? 5.963 20.263 21.313 1.00 8.22 25 CYS B C 1
ATOM 708 O O . CYS B 1 27 ? 6.697 19.858 20.411 1.00 8.63 25 CYS B O 1
ATOM 711 N N . ARG B 1 28 ? 4.769 19.738 21.569 1.00 8.66 26 ARG B N 1
ATOM 712 C CA . ARG B 1 28 ? 4.213 18.690 20.723 1.00 9.52 26 ARG B CA 1
ATOM 713 C C . ARG B 1 28 ? 2.706 18.886 20.674 1.00 7.92 26 ARG B C 1
ATOM 714 O O . ARG B 1 28 ? 2.099 19.415 21.599 1.00 9.80 26 ARG B O 1
ATOM 722 N N . CYS B 1 29 ? 2.113 18.382 19.618 1.00 9.00 27 CYS B N 1
ATOM 723 C CA . CYS B 1 29 ? 0.677 18.377 19.485 1.00 8.03 27 CYS B CA 1
ATOM 724 C C . CYS B 1 29 ? 0.189 17.000 19.893 1.00 8.48 27 CYS B C 1
ATOM 725 O O . CYS B 1 29 ? 0.605 16.000 19.305 1.00 10.49 27 CYS B O 1
ATOM 728 N N . ASN B 1 30 ? -0.720 16.923 20.864 1.00 7.92 28 ASN B N 1
ATOM 729 C CA . ASN B 1 30 ? -1.233 15.646 21.357 1.00 9.71 28 ASN B CA 1
ATOM 730 C C . ASN B 1 30 ? -2.534 15.233 20.701 1.00 8.48 28 ASN B C 1
ATOM 731 O O . ASN B 1 30 ? -3.116 14.229 21.103 1.00 10.20 28 ASN B O 1
ATOM 736 N N . ASP B 1 31 ? -2.983 15.979 19.682 1.00 8.99 29 ASP B N 1
ATOM 737 C CA . ASP B 1 31 ? -4.252 15.685 19.040 1.00 9.52 29 ASP B CA 1
ATOM 738 C C . ASP B 1 31 ? -4.219 14.307 18.411 1.00 10.04 29 ASP B C 1
ATOM 739 O O . ASP B 1 31 ? -3.218 13.890 17.832 1.00 11.46 29 ASP B O 1
ATOM 744 N N . MET B 1 32 ? -5.331 13.612 18.497 1.00 9.64 30 MET B N 1
ATOM 745 C CA . MET B 1 32 ? -5.507 12.342 17.820 1.00 10.57 30 MET B CA 1
ATOM 746 C C . MET B 1 32 ? -6.665 12.463 16.848 1.00 10.76 30 MET B C 1
ATOM 747 O O . MET B 1 32 ? -7.663 13.137 17.123 1.00 12.91 30 MET B O 1
ATOM 752 N N . GLY B 1 33 ? -6.568 11.784 15.720 1.00 11.00 31 GLY B N 1
ATOM 753 C CA . GLY B 1 33 ? -7.649 11.832 14.765 1.00 12.99 31 GLY B CA 1
ATOM 754 C C . GLY B 1 33 ? -7.421 10.783 13.703 1.00 12.16 31 GLY B C 1
ATOM 755 O O . GLY B 1 33 ? -6.516 9.962 13.815 1.00 13.26 31 GLY B O 1
ATOM 756 N N . GLU B 1 34 ? -8.212 10.859 12.639 1.00 12.63 32 GLU B N 1
ATOM 757 C CA . GLU B 1 34 ? -8.048 9.917 11.522 1.00 14.47 32 GLU B CA 1
ATOM 758 C C . GLU B 1 34 ? -6.872 10.276 10.616 1.00 13.59 32 GLU B C 1
ATOM 759 O O . GLU B 1 34 ? -6.512 9.471 9.748 1.00 15.64 32 GLU B O 1
ATOM 765 N N . THR B 1 35 ? -6.274 11.444 10.799 1.00 12.31 33 THR B N 1
ATOM 766 C CA . THR B 1 35 ? -5.025 11.827 10.170 1.00 11.00 33 THR B CA 1
ATOM 767 C C . THR B 1 35 ? -4.338 12.805 11.113 1.00 10.60 33 THR B C 1
ATOM 768 O O . THR B 1 35 ? -4.793 13.001 12.246 1.00 11.89 33 THR B O 1
ATOM 772 N N . CYS B 1 36 ? -3.244 13.409 10.662 1.00 9.17 34 CYS B N 1
ATOM 773 C CA . CYS B 1 36 ? -2.584 14.481 11.401 1.00 8.93 34 CYS B CA 1
ATOM 774 C C . CYS B 1 36 ? -2.689 15.773 10.614 1.00 8.68 34 CYS B C 1
ATOM 775 O O . CYS B 1 36 ? -3.077 15.792 9.438 1.00 9.73 34 CYS B O 1
ATOM 778 N N . HIS B 1 37 ? -2.370 16.860 11.298 1.00 7.85 35 HIS B N 1
ATOM 779 C CA . HIS B 1 37 ? -2.469 18.157 10.679 1.00 7.67 35 HIS B CA 1
ATOM 780 C C . HIS B 1 37 ? -1.483 18.316 9.516 1.00 7.57 35 HIS B C 1
ATOM 781 O O . HIS B 1 37 ? -0.536 17.534 9.315 1.00 7.46 35 HIS B O 1
ATOM 788 N N . SER B 1 38 ? -1.712 19.388 8.754 1.00 8.00 36 SER B N 1
ATOM 789 C CA . SER B 1 38 ? -1.031 19.581 7.479 1.00 7.89 36 SER B CA 1
ATOM 790 C C . SER B 1 38 ? 0.393 20.117 7.623 1.00 7.97 36 SER B C 1
ATOM 791 O O . SER B 1 38 ? 1.043 20.436 6.608 1.00 9.55 36 SER B O 1
ATOM 794 N N . ALA B 1 39 ? 0.913 20.217 8.852 1.00 7.19 37 ALA B N 1
ATOM 795 C CA . ALA B 1 39 ? 2.319 20.525 9.075 1.00 7.10 37 ALA B CA 1
ATOM 796 C C . ALA B 1 39 ? 3.105 19.343 9.632 1.00 6.67 37 ALA B C 1
ATOM 797 O O . ALA B 1 39 ? 4.280 19.491 9.968 1.00 8.00 37 ALA B O 1
ATOM 799 N N . CYS B 1 40 ? 2.496 18.166 9.727 1.00 6.60 38 CYS B N 1
ATOM 800 C CA . CYS B 1 40 ? 3.123 17.063 10.459 1.00 6.55 38 CYS B CA 1
ATOM 801 C C . CYS B 1 40 ? 4.067 16.254 9.566 1.00 7.19 38 CYS B C 1
ATOM 802 O O . CYS B 1 40 ? 3.643 15.643 8.578 1.00 7.83 38 CYS B O 1
ATOM 805 N N . LYS B 1 41 ? 5.343 16.228 9.954 1.00 7.09 39 LYS B N 1
ATOM 806 C CA . LYS B 1 41 ? 6.332 15.425 9.255 1.00 7.98 39 LYS B CA 1
ATOM 807 C C . LYS B 1 41 ? 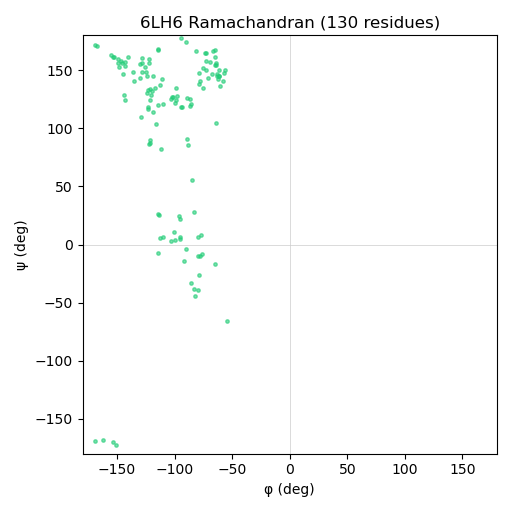6.262 13.964 9.674 1.00 9.53 39 LYS B C 1
ATOM 808 O O . LYS B 1 41 ? 6.365 13.069 8.831 1.00 12.53 39 LYS B O 1
ATOM 814 N N . GLN B 1 42 ? 6.036 13.701 10.955 1.00 8.57 40 GLN B N 1
ATOM 815 C CA . GLN B 1 42 ? 6.021 12.322 11.439 1.00 9.65 40 GLN B CA 1
ATOM 816 C C . GLN B 1 42 ? 4.659 12.062 12.073 1.00 9.40 40 GLN B C 1
ATOM 817 O O . GLN B 1 42 ? 4.477 12.248 13.285 1.00 10.48 40 GLN B O 1
ATOM 823 N N . CYS B 1 43 ? 3.705 11.641 11.247 1.00 8.61 41 CYS B N 1
ATOM 824 C CA . CYS B 1 43 ? 2.369 11.253 11.717 1.00 8.46 41 CYS B CA 1
ATOM 825 C C . CYS B 1 43 ? 2.376 9.748 11.952 1.00 11.16 41 CYS B C 1
ATOM 826 O O . CYS B 1 43 ? 2.630 8.979 11.011 1.00 13.60 41 CYS B O 1
ATOM 829 N N . ILE B 1 44 ? 2.144 9.317 13.187 1.00 10.89 42 ILE B N 1
ATOM 830 C CA . ILE B 1 44 ? 2.052 7.884 13.461 1.00 12.01 42 ILE B CA 1
ATOM 831 C C . ILE B 1 44 ? 0.587 7.482 13.575 1.00 11.96 42 ILE B C 1
ATOM 832 O O . ILE B 1 44 ? -0.176 8.100 14.326 1.00 12.66 42 ILE B O 1
ATOM 837 N N . CYS B 1 45 ? 0.181 6.481 12.814 1.00 13.22 43 CYS B N 1
ATOM 838 C CA . CYS B 1 45 ? -1.193 6.005 12.829 1.00 13.79 43 CYS B CA 1
ATOM 839 C C . CYS B 1 45 ? -1.213 4.541 13.221 1.00 15.00 43 CYS B C 1
ATOM 840 O O . CYS B 1 45 ? -0.529 3.715 12.603 1.00 16.70 43 CYS B O 1
ATOM 843 N N . ALA B 1 46 ? -2.031 4.211 14.206 1.00 15.59 44 ALA B N 1
ATOM 844 C CA . ALA B 1 46 ? -2.351 2.816 14.455 1.00 18.31 44 ALA B CA 1
ATOM 845 C C . ALA B 1 46 ? -3.322 2.380 13.385 1.00 20.21 44 ALA B C 1
ATOM 846 O O . ALA B 1 46 ? -4.295 3.084 13.094 1.00 24.05 44 ALA B O 1
ATOM 848 N N . LEU B 1 47 ? -3.088 1.200 12.810 1.00 22.00 45 LEU B N 1
ATOM 849 C CA . LEU B 1 47 ? -3.914 0.721 11.706 1.00 25.06 45 LEU B CA 1
ATOM 850 C C . LEU B 1 47 ? -5.165 0.016 12.234 1.00 26.36 45 LEU B C 1
ATOM 851 O O . LEU B 1 47 ? -5.455 -1.131 11.906 1.00 27.49 45 LEU B O 1
ATOM 856 N N . SER B 1 48 ? -5.914 0.749 13.060 1.00 26.09 46 SER B N 1
ATOM 857 C CA . SER B 1 48 ? -7.192 0.313 13.604 1.00 27.07 46 SER B CA 1
ATOM 858 C C . SER B 1 48 ? -8.325 0.830 12.720 1.00 26.88 46 SER B C 1
ATOM 859 O O . SER B 1 48 ? -8.097 1.508 11.723 1.00 26.44 46 SER B O 1
ATOM 862 N N . TYR B 1 49 ? -9.562 0.480 13.061 1.00 31.27 47 TYR B N 1
ATOM 863 C CA . TYR B 1 49 ? -10.744 1.062 12.419 1.00 34.51 47 TYR B CA 1
ATOM 864 C C . TYR B 1 49 ? -11.705 1.553 13.492 1.00 33.80 47 TYR B C 1
ATOM 865 O O . TYR B 1 49 ? -12.317 0.725 14.198 1.00 35.48 47 TYR B O 1
ATOM 874 N N . PRO B 1 50 ? -11.868 2.870 13.663 1.00 31.22 48 PRO B N 1
ATOM 875 C CA . PRO B 1 50 ? -11.184 3.905 12.883 1.00 29.91 48 PRO B CA 1
ATOM 876 C C . PRO B 1 50 ? -9.680 3.967 13.200 1.00 25.25 48 PRO B C 1
ATOM 877 O O . PRO B 1 50 ? -9.253 3.508 14.269 1.00 27.77 48 PRO B O 1
ATOM 881 N N . PRO B 1 51 ? -8.884 4.498 12.280 1.00 25.12 49 PRO B N 1
ATOM 882 C CA . PRO B 1 51 ? -7.460 4.659 12.568 1.00 22.70 49 PRO B CA 1
ATOM 883 C C . PRO B 1 51 ? -7.273 5.783 13.565 1.00 20.65 49 PRO B C 1
ATOM 884 O O . PRO B 1 51 ? -8.065 6.729 13.635 1.00 21.70 49 PRO B O 1
ATOM 888 N N . ILE B 1 52 ? -6.225 5.665 14.356 1.00 16.95 50 ILE B N 1
ATOM 889 C CA . ILE B 1 52 ? -5.929 6.678 15.351 1.00 17.91 50 ILE B CA 1
ATOM 890 C C . ILE B 1 52 ? -4.534 7.175 15.082 1.00 15.91 50 ILE B C 1
ATOM 891 O O . ILE B 1 52 ? -3.576 6.392 15.149 1.00 15.20 50 ILE B O 1
ATOM 896 N N . CYS B 1 53 ? -4.420 8.462 14.772 1.00 11.86 51 CYS B N 1
ATOM 897 C CA . CYS B 1 53 ? -3.158 9.050 14.358 1.00 10.99 51 CYS B CA 1
ATOM 898 C C . CYS B 1 53 ? -2.800 10.217 15.263 1.00 11.19 51 CYS B C 1
ATOM 899 O O . CYS B 1 53 ? -3.693 10.932 15.737 1.00 11.26 51 CYS B O 1
ATOM 902 N N . ARG B 1 54 ? -1.504 10.402 15.530 1.00 10.32 52 ARG B N 1
ATOM 903 C CA . ARG B 1 54 ? -1.036 11.579 16.246 1.00 10.05 52 ARG B CA 1
ATOM 904 C C . ARG B 1 54 ? 0.301 12.015 15.668 1.00 9.81 52 ARG B C 1
ATOM 905 O O . ARG B 1 54 ? 1.059 11.210 15.117 1.00 9.44 52 ARG B O 1
ATOM 913 N N . CYS B 1 55 ? 0.593 13.299 15.790 1.00 8.56 53 CYS B N 1
ATOM 914 C CA . CYS B 1 55 ? 1.817 13.844 15.232 1.00 7.57 53 CYS B CA 1
ATOM 915 C C . CYS B 1 55 ? 2.914 13.740 16.267 1.00 8.61 53 CYS B C 1
ATOM 916 O O . CYS B 1 55 ? 2.763 14.254 17.373 1.00 10.40 53 CYS B O 1
ATOM 919 N N . MET B 1 56 ? 4.034 13.125 15.899 1.00 8.81 54 MET B N 1
ATOM 920 C CA . MET B 1 56 ? 5.116 13.002 16.868 1.00 10.08 54 MET B CA 1
ATOM 921 C C . MET B 1 56 ? 6.155 14.099 16.758 1.00 10.34 54 MET B C 1
ATOM 922 O O . MET B 1 56 ? 7.141 14.069 17.495 1.00 13.34 54 MET B O 1
ATOM 927 N N . ASP B 1 57 ? 5.942 15.085 15.898 1.00 7.75 55 ASP B N 1
ATOM 928 C CA . ASP B 1 57 ? 6.942 16.132 15.722 1.00 8.31 55 ASP B CA 1
ATOM 929 C C . ASP B 1 57 ? 7.135 16.921 17.005 1.00 8.99 55 ASP B C 1
ATOM 930 O O . ASP B 1 57 ? 6.191 17.212 17.744 1.00 10.13 55 ASP B O 1
ATOM 935 N N . ASN B 1 58 ? 8.365 17.359 17.209 1.00 8.50 56 ASN B N 1
ATOM 936 C CA A ASN B 1 58 ? 8.704 18.317 18.249 0.53 8.39 56 ASN B CA 1
ATOM 937 C CA B ASN B 1 58 ? 8.760 18.298 18.249 0.47 8.35 56 ASN B CA 1
ATOM 938 C C . ASN B 1 58 ? 8.921 19.668 17.586 1.00 7.17 56 ASN B C 1
ATOM 939 O O . ASN B 1 58 ? 9.672 19.788 16.612 1.00 8.65 56 ASN B O 1
ATOM 948 N N . THR B 1 59 ? 8.229 20.678 18.065 1.00 8.91 57 THR B N 1
ATOM 949 C CA . THR B 1 59 ? 8.286 22.034 17.520 1.00 7.81 57 THR B CA 1
ATOM 950 C C . THR B 1 59 ? 8.704 23.012 18.615 1.00 9.52 57 THR B C 1
ATOM 951 O O . THR B 1 59 ? 8.516 22.752 19.810 1.00 10.65 57 THR B O 1
ATOM 955 N N . GLY B 1 60 ? 9.196 24.169 18.221 1.00 8.87 58 GLY B N 1
ATOM 956 C CA . GLY B 1 60 ? 9.581 25.181 19.187 1.00 9.42 58 GLY B CA 1
ATOM 957 C C . GLY B 1 60 ? 8.504 26.206 19.450 1.00 10.53 58 GLY B C 1
ATOM 958 O O . GLY B 1 60 ? 8.785 27.307 19.928 1.00 13.50 58 GLY B O 1
ATOM 959 N N . PHE B 1 61 ? 7.251 25.854 19.164 1.00 9.09 59 PHE B N 1
ATOM 960 C CA . PHE B 1 61 ? 6.112 26.779 19.184 1.00 8.83 59 PHE B CA 1
ATOM 961 C C . PHE B 1 61 ? 4.887 25.883 19.066 1.00 8.07 59 PHE B C 1
ATOM 962 O O . PHE B 1 61 ? 4.984 24.696 18.772 1.00 8.50 59 PHE B O 1
ATOM 970 N N . CYS B 1 62 ? 3.716 26.487 19.237 1.00 8.77 60 CYS B N 1
ATOM 971 C CA . CYS B 1 62 ? 2.445 25.801 19.005 1.00 8.68 60 CYS B CA 1
ATOM 972 C C . CYS B 1 62 ? 1.740 26.365 17.780 1.00 9.37 60 CYS B C 1
ATOM 973 O O . CYS B 1 62 ? 1.739 27.576 17.543 1.00 11.23 60 CYS B O 1
ATOM 976 N N . TYR B 1 63 ? 1.104 25.464 17.026 1.00 7.36 61 TYR B N 1
ATOM 977 C CA A TYR B 1 63 ? 0.177 25.894 15.988 0.57 8.77 61 TYR B CA 1
ATOM 978 C CA B TYR B 1 63 ? 0.195 25.930 15.993 0.43 8.56 61 TYR B CA 1
ATOM 979 C C . TYR B 1 63 ? -1.045 26.541 16.641 1.00 10.71 61 TYR B C 1
ATOM 980 O O . TYR B 1 63 ? -1.300 26.373 17.834 1.00 11.10 61 TYR B O 1
ATOM 997 N N . ASP B 1 64 ? -1.801 27.293 15.845 1.00 10.03 62 ASP B N 1
ATOM 998 C CA . ASP B 1 64 ? -3.036 27.873 16.361 1.00 12.63 62 ASP B CA 1
ATOM 999 C C . ASP B 1 64 ? -4.014 26.756 16.721 1.00 10.58 62 ASP B C 1
ATOM 1000 O O . ASP B 1 64 ? -3.931 25.643 16.192 1.00 10.99 62 ASP B O 1
ATOM 1005 N N . SER B 1 65 ? -4.941 27.061 17.623 1.00 11.49 63 SER B N 1
ATOM 1006 C CA . SER B 1 65 ? -5.985 26.112 18.004 1.00 11.09 63 SER B CA 1
ATOM 1007 C C . SER B 1 65 ? -6.845 25.751 16.800 1.00 11.91 63 SER B C 1
ATOM 1008 O O . SER B 1 65 ? -7.115 26.581 15.932 1.00 12.62 63 SER B O 1
ATOM 1011 N N . CYS B 1 66 ? -7.294 24.495 16.765 1.00 11.12 64 CYS B N 1
ATOM 1012 C CA . CYS B 1 66 ? -8.278 24.112 15.758 1.00 11.40 64 CYS B CA 1
ATOM 1013 C C .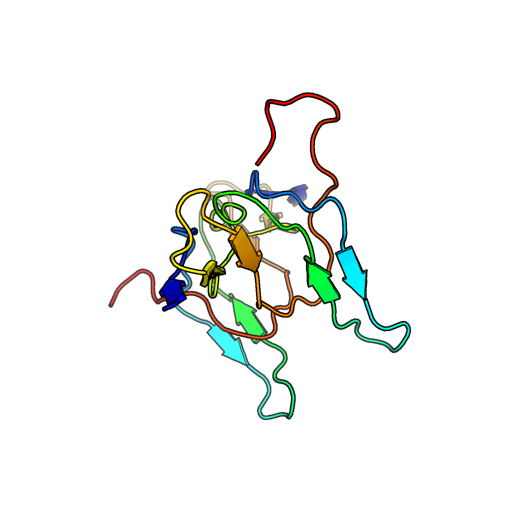 CYS B 1 66 ? -9.675 24.554 16.120 1.00 12.99 64 CYS B C 1
ATOM 1014 O O . CYS B 1 66 ? -10.510 24.715 15.217 1.00 16.36 64 CYS B O 1
ATOM 1017 N N . SER B 1 67 ? -9.985 24.712 17.405 1.00 12.29 65 SER B N 1
ATOM 1018 C CA . SER B 1 67 ? -11.364 24.826 17.851 1.00 13.44 65 SER B CA 1
ATOM 1019 C C . SER B 1 67 ? -11.718 26.177 18.447 1.00 18.46 65 SER B C 1
ATOM 1020 O O . SER B 1 67 ? -12.904 26.421 18.714 1.00 23.24 65 SER B O 1
ATOM 1023 N N . LYS B 1 68 ? -10.757 27.067 18.649 1.00 22.35 66 LYS B N 1
ATOM 1024 C CA . LYS B 1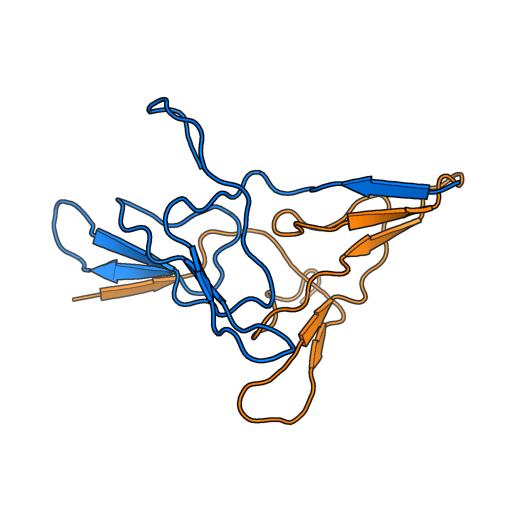 68 ? -11.061 28.347 19.290 1.00 30.30 66 LYS B CA 1
ATOM 1025 C C . LYS B 1 68 ? -11.210 29.433 18.228 1.00 37.72 66 LYS B C 1
ATOM 1026 O O . LYS B 1 68 ? -10.699 29.296 17.116 1.00 43.30 66 LYS B O 1
#

CATH classification: 2.10.69.10

Secondary structure (DSSP, 8-state):
-EEEE-------SSEEE-SSSS--EEE--EESS--TT-SSEEEE-SSS-EEEE---BSS-PPPPPSSS---/-EEEE-----B-SSEEE-SSSS--EEE--EESS--TT-SSEEEE--SS-EEEE---BSS-PBPS--

B-factor: mean 18.04, std 10.07, range [6.36, 74.06]

Sequence (137 aa):
GYKVKSTTTACCDSCVCTKSIPPQCRCNDMGETCHSACKQCICALSYPPICRCMDNTGFCYYDSCSKSKDQDGYKVKSTTTACCDSCVCTKSIPPQCRCNDMGETCHSACKQCICALSYPPICRCMDNNTGFCYYDSCSK

Solvent-accessible surface area: 8647 Å² total; per-residue (Å²): 90,156,121,74,120,27,46,19,109,6,10,3,85,49,38,85,50,61,208,76,147,76,51,65,3,88,9,52,46,128,33,129,86,14,14,38,0,0,46,91,2,49,6,42,99,49,204,71,41,91,1,57,5,60,9,39,9,23,34,47,12,80,89,14,55,212,60,205,126,87,56,90,153,95,76,133,26,45,18,125,7,36,4,62,53,40,86,54,70,212,52,185,68,50,84,2,83,10,48,44,149,31,125,88,16,30,49,0,0,44,91,2,53,24,44,111,54,214,78,39,90,2,87,4,73,8,66,9,21,35,48,13,80,44,62,78,193

Organism: Cicer arietinum (NCBI:txid3827)